Protein AF-A0A536M0P0-F1 (afdb_monomer_lite)

Radius of gyration: 16.6 Å; chains: 1; bounding box: 33×26×46 Å

Secondary structure (DSSP, 8-state):
-------HHHHHHHHHHHHHHHHHHHHHTTT-GGGG-EEEETTTEEEEHHHHHHHHHHHHHHHHHHHHHHHTSTTSPP-

Foldseek 3Di:
DPPPDDDPVVVVVVVVVVLVVLVVVCVVCVPPPQQQDWDQDPPPGTDGSVRVNVVVVVVVVVVVVVVVVLCPDPPNDDD

pLDDT: mean 87.27, std 9.33, range [44.47, 96.56]

Sequence (79 aa):
GDEESLPISELRERIVGTFAENRKLAASLEQSDKLETSFPHPIFGPLNLKEWLAFHRIHSMDHIQQIDKIKADTNYPSA

Structure (mmCIF, N/CA/C/O backbone):
data_AF-A0A536M0P0-F1
#
_entry.id   AF-A0A536M0P0-F1
#
loop_
_atom_site.group_PDB
_atom_site.id
_atom_site.type_symbol
_atom_site.label_atom_id
_atom_site.label_alt_id
_atom_site.label_comp_id
_atom_site.label_asym_id
_atom_site.label_entity_id
_atom_site.label_seq_id
_atom_site.pdbx_PDB_ins_code
_atom_site.Cartn_x
_atom_site.Cartn_y
_atom_site.Cartn_z
_atom_site.occupancy
_atom_site.B_iso_or_equiv
_atom_site.auth_seq_id
_atom_site.auth_comp_id
_atom_site.auth_asym_id
_atom_site.auth_atom_id
_atom_site.pdbx_PDB_model_num
ATOM 1 N N . GLY A 1 1 ? -14.358 6.562 -14.208 1.00 44.47 1 GLY A N 1
ATOM 2 C CA . GLY A 1 1 ? -14.301 7.946 -13.721 1.00 44.47 1 GLY A CA 1
ATOM 3 C C . GLY A 1 1 ? -12.894 8.379 -13.974 1.00 44.47 1 GLY A C 1
ATOM 4 O O . GLY A 1 1 ? -12.009 7.661 -13.534 1.00 44.47 1 GLY A O 1
ATOM 5 N N . ASP A 1 2 ? -12.716 9.406 -14.791 1.00 52.16 2 ASP A N 1
ATOM 6 C CA . ASP A 1 2 ? -11.410 9.833 -15.280 1.00 52.16 2 ASP A CA 1
ATOM 7 C C . ASP A 1 2 ? -10.565 10.314 -14.099 1.00 52.16 2 ASP A C 1
ATOM 9 O O . ASP A 1 2 ? -10.692 11.447 -13.640 1.00 52.16 2 ASP A O 1
ATOM 13 N N . GLU A 1 3 ? -9.768 9.407 -13.540 1.00 64.44 3 GLU A N 1
ATOM 14 C CA . GLU A 1 3 ? -8.752 9.761 -12.563 1.00 64.44 3 GLU A CA 1
ATOM 15 C C . GLU A 1 3 ? -7.668 10.506 -13.341 1.00 64.44 3 GLU A C 1
ATOM 17 O O . GLU A 1 3 ? -6.949 9.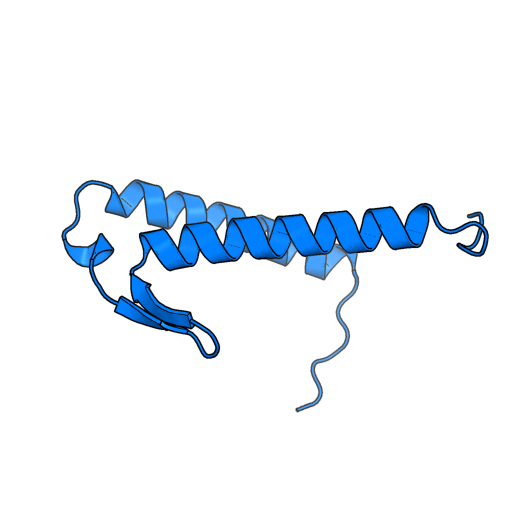933 -14.162 1.00 64.44 3 GLU A O 1
ATOM 22 N N . GLU A 1 4 ? -7.638 11.824 -13.165 1.00 67.94 4 GLU A N 1
ATOM 23 C CA . GLU A 1 4 ? -6.649 12.702 -13.771 1.00 67.94 4 GLU A CA 1
ATOM 24 C C . GLU A 1 4 ? -5.243 12.185 -13.428 1.00 67.94 4 GLU A C 1
ATOM 26 O O . GLU A 1 4 ? -4.908 11.978 -12.259 1.00 67.94 4 GLU A O 1
ATOM 31 N N . SER A 1 5 ? -4.430 11.910 -14.454 1.00 80.19 5 SER A N 1
ATOM 32 C CA . SER A 1 5 ? -3.089 11.351 -14.274 1.00 80.19 5 SER A CA 1
ATOM 33 C C . SER A 1 5 ? -2.196 12.364 -13.561 1.00 80.19 5 SER A C 1
ATOM 35 O O . SER A 1 5 ? -1.655 13.276 -14.186 1.00 80.19 5 SER A O 1
ATOM 37 N N . LEU A 1 6 ? -2.005 12.180 -12.258 1.00 86.12 6 LEU A N 1
ATOM 38 C CA . LEU A 1 6 ? -1.102 13.005 -11.465 1.00 86.12 6 LEU A CA 1
ATOM 39 C C . LEU A 1 6 ? 0.369 12.734 -11.826 1.00 86.12 6 LEU A C 1
ATOM 41 O O . LEU A 1 6 ? 0.725 11.608 -12.198 1.00 86.12 6 LEU A O 1
ATOM 45 N N . PRO A 1 7 ? 1.263 13.728 -11.671 1.00 93.06 7 PRO A N 1
ATOM 46 C CA . PRO A 1 7 ? 2.696 13.507 -11.793 1.00 93.06 7 PRO A CA 1
ATOM 47 C C . PRO A 1 7 ? 3.183 12.430 -10.816 1.00 93.06 7 PRO A C 1
ATOM 49 O O . PRO A 1 7 ? 2.774 12.392 -9.654 1.00 93.06 7 PRO A O 1
ATOM 52 N N . ILE A 1 8 ? 4.139 11.599 -11.245 1.00 89.00 8 ILE A N 1
ATOM 53 C CA . ILE A 1 8 ? 4.737 10.560 -10.384 1.00 89.00 8 ILE A CA 1
ATOM 54 C C . ILE A 1 8 ? 5.306 11.159 -9.087 1.00 89.00 8 ILE A C 1
ATOM 56 O O . ILE A 1 8 ? 5.245 10.517 -8.041 1.00 89.00 8 ILE A O 1
ATOM 60 N N . SER A 1 9 ? 5.852 12.377 -9.128 1.00 91.31 9 SER A N 1
ATOM 61 C CA . SER A 1 9 ? 6.332 13.079 -7.931 1.00 91.31 9 SER A CA 1
ATOM 62 C C . SER A 1 9 ? 5.219 13.302 -6.907 1.00 91.31 9 SER A C 1
ATOM 64 O O . SER A 1 9 ? 5.411 13.006 -5.732 1.00 91.31 9 SER A O 1
ATOM 66 N N . GLU A 1 10 ? 4.040 13.729 -7.355 1.00 92.75 10 GLU A N 1
ATOM 67 C CA . GLU A 1 10 ? 2.892 13.968 -6.483 1.00 92.75 10 GLU A CA 1
ATOM 68 C C . GLU A 1 10 ? 2.328 12.655 -5.929 1.00 92.75 10 GLU A C 1
ATOM 70 O O . GLU A 1 10 ? 2.045 12.545 -4.737 1.00 92.75 10 GLU A O 1
ATOM 75 N N . LEU A 1 11 ? 2.240 11.616 -6.764 1.00 90.69 11 LEU A N 1
ATOM 76 C CA . LEU A 1 11 ? 1.828 10.286 -6.311 1.00 90.69 11 LEU A CA 1
ATOM 77 C C . LEU A 1 11 ? 2.775 9.742 -5.232 1.00 90.69 11 LEU A C 1
ATOM 79 O O . LEU A 1 11 ? 2.320 9.177 -4.238 1.00 90.69 11 LEU A O 1
ATOM 83 N N . ARG A 1 12 ? 4.089 9.954 -5.378 1.00 89.44 12 ARG A N 1
ATOM 84 C CA . ARG A 1 12 ? 5.083 9.552 -4.369 1.00 89.44 12 ARG A CA 1
ATOM 85 C C . ARG A 1 12 ? 4.886 10.295 -3.055 1.00 89.44 12 ARG A C 1
ATOM 87 O O . ARG A 1 12 ? 4.924 9.659 -2.004 1.00 89.44 12 ARG A O 1
ATOM 94 N N . GLU A 1 13 ? 4.663 11.604 -3.104 1.00 92.75 13 GLU A N 1
ATOM 95 C CA . GLU A 1 13 ? 4.396 12.406 -1.906 1.00 92.75 13 GLU A CA 1
ATOM 96 C C . GLU A 1 13 ? 3.124 11.948 -1.19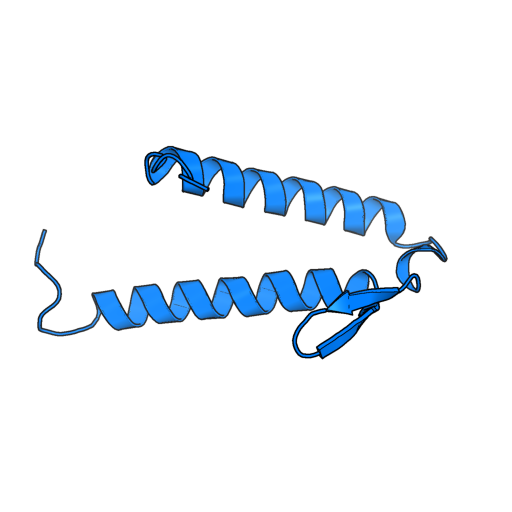0 1.00 92.75 13 GLU A C 1
ATOM 98 O O . GLU A 1 13 ? 3.155 11.728 0.022 1.00 92.75 13 GLU A O 1
ATOM 103 N N . ARG A 1 14 ? 2.037 11.707 -1.934 1.00 91.88 14 ARG A N 1
ATOM 104 C CA . ARG A 1 14 ? 0.781 11.190 -1.373 1.00 91.88 14 ARG A CA 1
ATOM 105 C C . ARG A 1 14 ? 0.974 9.835 -0.702 1.00 91.88 14 ARG A C 1
ATOM 107 O O . ARG A 1 14 ? 0.573 9.674 0.445 1.00 91.88 14 ARG A O 1
ATOM 114 N N . ILE A 1 15 ? 1.649 8.894 -1.366 1.00 89.44 15 ILE A N 1
ATOM 115 C CA . ILE A 1 15 ? 1.941 7.569 -0.800 1.00 89.44 15 ILE A CA 1
ATOM 116 C C . ILE A 1 15 ? 2.726 7.704 0.513 1.00 89.44 15 ILE A C 1
ATOM 118 O O . ILE A 1 15 ? 2.350 7.111 1.526 1.00 89.44 15 ILE A O 1
ATOM 122 N N . VAL A 1 16 ? 3.793 8.511 0.527 1.00 88.94 16 VAL A N 1
ATOM 123 C CA . VAL A 1 16 ? 4.604 8.747 1.735 1.00 88.94 16 VAL A CA 1
ATOM 124 C C . VAL A 1 16 ? 3.765 9.360 2.859 1.00 88.94 16 VAL A C 1
ATOM 126 O O . VAL A 1 16 ? 3.852 8.900 4.002 1.00 88.94 16 VAL A O 1
ATOM 129 N N . GLY A 1 17 ? 2.929 10.351 2.538 1.00 91.94 17 GLY A N 1
ATOM 130 C CA . GLY A 1 17 ? 2.002 10.982 3.477 1.00 91.94 17 GLY A CA 1
ATOM 131 C C . GLY A 1 17 ? 1.040 9.971 4.100 1.00 91.94 17 GLY A C 1
ATOM 132 O O . GLY A 1 17 ? 0.995 9.839 5.324 1.00 91.94 17 GLY A O 1
ATOM 133 N N . THR A 1 18 ? 0.369 9.169 3.272 1.00 89.69 18 THR A N 1
ATOM 134 C CA . THR A 1 18 ? -0.557 8.122 3.722 1.00 89.69 18 THR A CA 1
ATOM 135 C C . THR A 1 18 ? 0.127 7.103 4.637 1.00 89.69 18 THR A C 1
ATOM 137 O O . THR A 1 18 ? -0.424 6.723 5.671 1.00 89.69 18 THR A O 1
ATOM 140 N N . PHE A 1 19 ? 1.358 6.680 4.332 1.00 86.56 19 PHE A N 1
ATOM 141 C CA . PHE A 1 19 ? 2.108 5.783 5.219 1.00 86.56 19 PHE A CA 1
ATOM 142 C C . PHE A 1 19 ? 2.437 6.409 6.574 1.00 86.56 19 PHE A C 1
ATOM 144 O O . PHE A 1 19 ? 2.385 5.722 7.600 1.00 86.56 19 PHE A O 1
ATOM 151 N N . ALA A 1 20 ? 2.792 7.693 6.591 1.00 89.62 20 ALA A N 1
ATOM 152 C CA . ALA A 1 20 ? 3.078 8.410 7.825 1.00 89.62 20 ALA A CA 1
ATOM 153 C C . ALA A 1 20 ? 1.818 8.552 8.695 1.00 89.62 20 ALA A C 1
ATOM 155 O O . ALA A 1 20 ? 1.880 8.322 9.904 1.00 89.62 20 ALA A O 1
ATOM 156 N N . GLU A 1 21 ? 0.676 8.877 8.091 1.00 90.81 21 GLU A N 1
ATOM 157 C CA . GLU A 1 21 ? -0.616 8.983 8.776 1.00 90.81 21 GLU A CA 1
ATOM 158 C C . GLU A 1 21 ? -1.089 7.635 9.321 1.00 90.81 21 GLU A C 1
ATOM 160 O O . GLU A 1 21 ? -1.419 7.538 10.503 1.00 90.81 21 GLU A O 1
ATOM 165 N N . ASN A 1 22 ? -1.007 6.570 8.521 1.00 86.12 22 ASN A N 1
ATOM 166 C CA . ASN A 1 22 ? -1.383 5.224 8.954 1.00 86.12 22 ASN A CA 1
ATOM 167 C C . ASN A 1 22 ? -0.523 4.734 10.123 1.00 86.12 22 ASN A C 1
ATOM 169 O O . ASN A 1 22 ? -1.035 4.112 11.052 1.00 86.12 22 ASN A O 1
ATOM 173 N N . ARG A 1 23 ? 0.779 5.053 10.130 1.00 84.06 23 ARG A N 1
ATOM 174 C CA . ARG A 1 23 ? 1.659 4.740 11.264 1.00 84.06 23 ARG A CA 1
ATOM 175 C C . ARG A 1 23 ? 1.254 5.500 12.527 1.00 84.06 23 ARG A C 1
ATOM 177 O O . ARG A 1 23 ? 1.242 4.906 13.602 1.00 84.06 23 ARG A O 1
ATOM 184 N N . LYS A 1 24 ? 0.928 6.793 12.413 1.00 89.06 24 LYS A N 1
ATOM 185 C CA . LYS A 1 24 ? 0.453 7.600 13.551 1.00 89.06 24 LYS A CA 1
ATOM 186 C C . LYS A 1 24 ? -0.862 7.053 14.101 1.00 89.06 24 LYS A C 1
ATOM 188 O O . LYS A 1 24 ? -1.001 6.920 15.313 1.00 89.06 24 LYS A O 1
ATOM 193 N N . LEU A 1 25 ? -1.789 6.695 13.214 1.00 84.69 25 LEU A N 1
ATOM 194 C CA . LEU A 1 25 ? -3.059 6.083 13.584 1.00 84.69 25 LEU A CA 1
ATOM 195 C C . LEU A 1 25 ? -2.835 4.761 14.325 1.00 84.69 25 LEU A C 1
ATOM 197 O O . LEU A 1 25 ? -3.363 4.591 15.420 1.00 84.69 25 LEU A O 1
ATOM 201 N N . ALA A 1 26 ? -2.003 3.871 13.779 1.00 80.75 26 ALA A N 1
ATOM 202 C CA . ALA A 1 26 ? -1.662 2.597 14.406 1.00 80.75 26 ALA A CA 1
ATOM 203 C C . ALA A 1 26 ? -1.113 2.785 15.829 1.00 80.75 26 ALA A C 1
ATOM 205 O O . ALA A 1 26 ? -1.633 2.185 16.765 1.00 80.75 26 ALA A O 1
ATOM 206 N N . ALA A 1 27 ? -0.132 3.680 15.994 1.00 84.88 27 ALA A N 1
ATOM 207 C CA . ALA A 1 27 ? 0.467 3.988 17.291 1.00 84.88 27 ALA A CA 1
ATOM 208 C C . ALA A 1 27 ? -0.561 4.550 18.289 1.00 84.88 27 ALA A C 1
ATOM 210 O O . ALA A 1 27 ? -0.566 4.179 19.458 1.00 84.88 27 ALA A O 1
ATOM 211 N N . SER A 1 28 ? -1.480 5.408 17.828 1.00 86.69 28 SER A N 1
ATOM 212 C CA . SER A 1 28 ? -2.533 5.977 18.685 1.00 86.69 28 SER A CA 1
ATOM 213 C C . SER A 1 28 ? -3.558 4.947 19.174 1.00 86.69 28 SER A C 1
ATOM 215 O O . SER A 1 28 ? -4.294 5.213 20.123 1.00 86.69 28 SER A O 1
ATOM 217 N N . LEU A 1 29 ? -3.618 3.780 18.527 1.00 82.06 29 LEU A N 1
ATOM 218 C CA . LEU A 1 29 ? -4.598 2.736 18.799 1.00 82.06 29 LEU A CA 1
ATOM 219 C C . LEU A 1 29 ? -4.009 1.525 19.525 1.00 82.06 29 LEU A C 1
ATOM 221 O O . LEU A 1 29 ? -4.785 0.636 19.850 1.00 82.06 29 LEU A O 1
ATOM 225 N N . GLU A 1 30 ? -2.703 1.487 19.829 1.00 76.38 30 GLU A N 1
ATOM 226 C CA . GLU A 1 30 ? -1.994 0.320 20.402 1.00 76.38 30 GLU A CA 1
ATOM 227 C C . GLU A 1 30 ? -2.642 -0.292 21.658 1.00 76.38 30 GLU A C 1
ATOM 229 O O . GLU A 1 3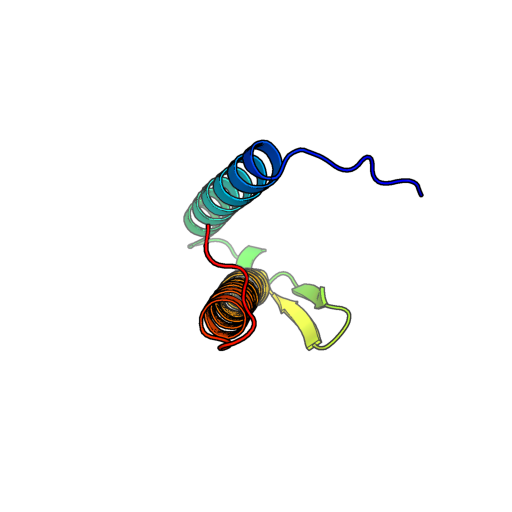0 ? -2.451 -1.476 21.925 1.00 76.38 30 GLU A O 1
ATOM 234 N N . GLN A 1 31 ? -3.444 0.475 22.402 1.00 74.69 31 GLN A N 1
ATOM 235 C CA . GLN A 1 31 ? -4.154 0.025 23.608 1.00 74.69 31 GLN A CA 1
ATOM 236 C C . GLN A 1 31 ? -5.686 0.098 23.479 1.00 74.69 31 GLN A C 1
ATOM 238 O O . GLN A 1 31 ? -6.397 0.124 24.479 1.00 74.69 31 GLN A O 1
ATOM 243 N N . SER A 1 32 ? -6.211 0.182 22.255 1.00 77.69 32 SER A N 1
ATOM 244 C CA . SER A 1 32 ? -7.641 0.332 21.993 1.00 77.69 32 SER A CA 1
ATOM 245 C C . SER A 1 32 ? -8.273 -0.963 21.491 1.00 77.69 32 SER A C 1
ATOM 247 O O . SER A 1 32 ? -7.787 -1.565 20.534 1.00 77.69 32 SER A O 1
ATOM 249 N N . ASP A 1 33 ? -9.453 -1.293 22.022 1.00 76.69 33 ASP A N 1
ATOM 250 C CA . ASP A 1 33 ? -10.328 -2.362 21.505 1.00 76.69 33 ASP A CA 1
ATOM 251 C C . ASP A 1 33 ? -10.716 -2.155 20.027 1.00 76.69 33 ASP A C 1
ATOM 253 O O . ASP A 1 33 ? -11.126 -3.083 19.331 1.00 76.69 33 ASP A O 1
ATOM 257 N N . LYS A 1 34 ? -10.533 -0.933 19.503 1.00 76.81 34 LYS A N 1
ATOM 258 C CA . LYS A 1 34 ? -10.730 -0.598 18.086 1.00 76.81 34 LYS A CA 1
ATOM 259 C C . LYS A 1 34 ? -9.808 -1.379 17.151 1.00 76.81 34 LYS A C 1
ATOM 261 O O . LYS A 1 34 ? -10.145 -1.521 15.979 1.00 76.81 34 LYS A O 1
ATOM 266 N N . LEU A 1 35 ? -8.676 -1.896 17.637 1.00 75.94 35 LEU A N 1
ATOM 267 C CA . LEU A 1 35 ? -7.771 -2.711 16.822 1.00 75.94 35 LEU A CA 1
ATOM 268 C C . LEU A 1 35 ? -8.413 -4.012 16.334 1.00 75.94 35 LEU A C 1
ATOM 270 O O . LEU A 1 35 ? -8.036 -4.497 15.272 1.00 75.94 35 LEU A O 1
ATOM 274 N N . GLU A 1 36 ? -9.399 -4.528 17.068 1.00 81.69 36 GLU A N 1
ATOM 275 C CA . GLU A 1 36 ? -10.126 -5.754 16.729 1.00 81.69 36 GLU A CA 1
ATOM 276 C C . GLU A 1 36 ? -11.346 -5.478 15.823 1.00 81.69 36 GLU A C 1
ATOM 278 O O . GLU A 1 36 ? -12.007 -6.399 15.343 1.00 81.69 36 GLU A O 1
ATOM 283 N N . THR A 1 37 ? -11.646 -4.201 15.537 1.00 86.69 37 THR A N 1
ATOM 284 C CA . THR A 1 37 ? -12.723 -3.832 14.607 1.00 86.69 37 THR A CA 1
ATOM 285 C C . THR A 1 37 ? -12.353 -4.258 13.193 1.00 86.69 37 THR A C 1
ATOM 287 O O . THR A 1 37 ? -11.300 -3.880 12.678 1.00 86.69 37 THR A O 1
ATOM 290 N N . SER A 1 38 ? -13.241 -5.033 12.569 1.00 92.50 38 SER A N 1
ATOM 291 C CA . SER A 1 38 ? -13.016 -5.631 11.255 1.00 92.50 38 SER A CA 1
ATOM 292 C C . SER A 1 38 ? -13.753 -4.898 10.139 1.00 92.50 38 SER A C 1
ATOM 294 O O . SER A 1 38 ? -14.912 -4.514 10.289 1.00 92.50 38 SER A O 1
ATOM 296 N N . PHE A 1 39 ? -13.085 -4.759 8.996 1.00 90.75 39 PHE A N 1
ATOM 297 C CA . PHE A 1 39 ? -13.612 -4.160 7.771 1.00 90.75 39 PHE A CA 1
ATOM 298 C C . PHE A 1 39 ? -13.403 -5.120 6.588 1.00 90.75 39 PHE A C 1
ATOM 300 O O . PHE A 1 39 ? -12.395 -5.830 6.558 1.00 90.75 39 PHE A O 1
ATOM 307 N N . PRO A 1 40 ? -14.325 -5.171 5.611 1.00 95.56 40 PRO A N 1
ATOM 308 C CA . PRO A 1 40 ? -14.259 -6.141 4.519 1.00 95.56 40 PRO A CA 1
ATOM 309 C C . PRO A 1 40 ? -13.120 -5.836 3.534 1.00 95.56 40 PRO A C 1
ATOM 311 O O . PRO A 1 40 ? -13.087 -4.761 2.939 1.00 95.56 40 PRO A O 1
ATOM 314 N N . HIS A 1 41 ? -12.226 -6.803 3.308 1.00 92.69 41 HIS A N 1
ATOM 315 C CA . HIS A 1 41 ? -11.264 -6.806 2.206 1.00 92.69 41 HIS A CA 1
ATOM 316 C C . HIS A 1 41 ? -11.827 -7.599 1.012 1.00 92.69 41 HIS A C 1
ATOM 318 O O . HIS A 1 41 ? -12.301 -8.723 1.205 1.00 92.69 41 HIS A O 1
ATOM 324 N N . PRO A 1 42 ? -11.724 -7.093 -0.232 1.00 90.25 42 PRO A N 1
ATOM 325 C CA . PRO A 1 42 ? -12.323 -7.733 -1.409 1.00 90.25 42 PRO A CA 1
ATOM 326 C C . PRO A 1 42 ? -11.802 -9.150 -1.702 1.00 90.25 42 PRO A C 1
ATOM 328 O O . PRO A 1 42 ? -12.513 -9.943 -2.308 1.00 90.25 42 PRO A O 1
ATOM 331 N N . ILE A 1 43 ? -10.574 -9.471 -1.280 1.00 92.19 43 ILE A N 1
ATOM 332 C CA . ILE A 1 43 ? -9.925 -10.774 -1.536 1.00 92.19 43 ILE A CA 1
ATOM 333 C C . ILE A 1 43 ? -9.832 -11.649 -0.276 1.00 92.19 43 ILE A C 1
ATOM 335 O O . ILE A 1 43 ? -9.937 -12.866 -0.367 1.00 92.19 43 ILE A O 1
ATOM 339 N N . PHE A 1 44 ? -9.634 -11.050 0.902 1.00 92.00 44 PHE A N 1
ATOM 340 C CA . PHE A 1 44 ? -9.258 -11.781 2.122 1.00 92.00 44 PHE A CA 1
ATOM 341 C C . PHE A 1 44 ? -10.410 -11.888 3.127 1.00 92.00 44 PHE A C 1
ATOM 343 O O . PHE A 1 44 ? -10.261 -12.526 4.162 1.00 92.00 44 PHE A O 1
ATOM 350 N N . GLY A 1 45 ? -11.568 -11.294 2.817 1.00 93.62 45 GLY A N 1
ATOM 351 C CA . GLY A 1 45 ? -12.684 -11.217 3.749 1.00 93.62 45 GLY A CA 1
ATOM 352 C C . GLY A 1 45 ? -12.446 -10.169 4.841 1.00 93.62 45 GLY A C 1
ATOM 353 O O . GLY A 1 45 ? -11.694 -9.219 4.627 1.00 93.62 45 GLY A O 1
ATOM 354 N N . PRO A 1 46 ? -13.132 -10.268 5.988 1.00 96.56 46 PRO A N 1
ATOM 355 C CA . PRO A 1 46 ? -12.976 -9.313 7.079 1.00 96.56 46 PRO A CA 1
ATOM 356 C C . PRO A 1 46 ? -11.543 -9.314 7.611 1.00 96.56 46 PRO A C 1
ATOM 358 O O . PRO A 1 46 ? -11.040 -10.359 8.008 1.00 96.56 46 PRO A O 1
ATOM 361 N N . LEU A 1 47 ? -10.922 -8.137 7.637 1.00 94.56 47 LEU A N 1
ATOM 362 C CA . LEU A 1 47 ? -9.631 -7.913 8.277 1.00 94.56 47 LEU A CA 1
ATOM 363 C C . LEU A 1 47 ? -9.805 -6.886 9.391 1.00 94.56 47 LEU A C 1
ATOM 365 O O . LEU A 1 47 ? -10.462 -5.857 9.192 1.00 94.56 47 LEU A O 1
ATOM 369 N N . ASN A 1 48 ? -9.203 -7.140 10.546 1.00 90.88 48 ASN A N 1
ATOM 370 C CA . ASN A 1 48 ? -9.087 -6.150 11.608 1.00 90.88 48 ASN A CA 1
ATOM 371 C C . ASN A 1 48 ? -8.065 -5.059 11.241 1.00 90.88 48 ASN A C 1
ATOM 373 O O . ASN A 1 48 ? -7.357 -5.142 10.233 1.00 90.88 48 ASN A O 1
ATOM 377 N N . LEU A 1 49 ? -7.974 -3.998 12.045 1.00 86.75 49 LEU A N 1
ATOM 378 C CA . LEU A 1 49 ? -7.120 -2.860 11.701 1.00 86.75 49 LEU A CA 1
ATOM 379 C C . LEU A 1 49 ? -5.626 -3.231 11.639 1.00 86.75 49 LEU A C 1
ATOM 381 O O . LEU A 1 49 ? -4.901 -2.707 10.790 1.00 86.75 49 LEU A O 1
ATOM 385 N N . LYS A 1 50 ? -5.156 -4.151 12.495 1.00 85.00 50 LYS A N 1
ATOM 386 C CA . LYS A 1 50 ? -3.763 -4.640 12.458 1.00 85.00 50 LYS A CA 1
ATOM 387 C C . LYS A 1 50 ? -3.487 -5.391 11.159 1.00 85.00 50 LYS A C 1
ATOM 389 O O . LYS A 1 50 ? -2.448 -5.183 10.536 1.00 85.00 50 LYS A O 1
ATOM 394 N N . GLU A 1 51 ? -4.423 -6.236 10.745 1.00 90.56 51 GLU A N 1
ATOM 395 C CA . GLU A 1 51 ? -4.337 -7.023 9.517 1.00 90.56 51 GLU A CA 1
ATOM 396 C C . GLU A 1 51 ? -4.365 -6.127 8.276 1.00 90.56 51 GLU A C 1
ATOM 398 O O . GLU A 1 51 ? -3.558 -6.325 7.372 1.00 90.56 51 GLU A O 1
ATOM 403 N N . TRP A 1 52 ? -5.192 -5.077 8.261 1.00 90.62 52 TRP A N 1
ATOM 404 C CA . TRP A 1 52 ? -5.177 -4.060 7.203 1.00 90.62 52 TRP A CA 1
ATOM 405 C C . TRP A 1 52 ? -3.833 -3.335 7.093 1.00 90.62 52 TRP A C 1
ATOM 407 O O . TRP A 1 52 ? -3.308 -3.160 5.991 1.00 90.62 52 TRP A O 1
ATOM 417 N N . LEU A 1 53 ? -3.245 -2.933 8.224 1.00 85.94 53 LEU A N 1
ATOM 418 C CA . LEU A 1 53 ? -1.934 -2.277 8.248 1.00 85.94 53 LEU A CA 1
ATOM 419 C C . LEU A 1 53 ? -0.819 -3.213 7.761 1.00 85.94 53 LEU A C 1
ATOM 421 O O . LEU A 1 53 ? 0.057 -2.790 7.001 1.00 85.94 53 LEU A O 1
ATOM 425 N N . ALA A 1 54 ? -0.860 -4.483 8.174 1.00 87.69 54 ALA A N 1
ATOM 426 C CA . ALA A 1 54 ? 0.075 -5.505 7.718 1.00 87.69 54 ALA A CA 1
ATOM 427 C C . ALA A 1 54 ? -0.071 -5.764 6.212 1.00 87.69 54 ALA A C 1
ATOM 429 O O . ALA A 1 54 ? 0.926 -5.738 5.487 1.00 87.69 54 ALA A O 1
ATOM 430 N N . PHE A 1 55 ? -1.306 -5.930 5.732 1.00 91.38 55 PHE A N 1
ATOM 431 C CA . PHE A 1 55 ? -1.619 -6.112 4.319 1.00 91.38 55 PHE A CA 1
ATOM 432 C C . PHE A 1 55 ? -1.088 -4.952 3.475 1.00 91.38 55 PHE A C 1
ATOM 434 O O . PHE A 1 55 ? -0.333 -5.181 2.533 1.00 91.38 55 PHE A O 1
ATOM 441 N N . HIS A 1 56 ? -1.404 -3.708 3.846 1.00 87.94 56 HIS A N 1
ATOM 442 C CA . HIS A 1 56 ? -0.970 -2.532 3.093 1.00 87.94 56 HIS A CA 1
ATOM 443 C C . HIS A 1 56 ? 0.561 -2.459 2.975 1.00 87.94 56 HIS A C 1
ATOM 445 O O . HIS A 1 56 ? 1.094 -2.144 1.907 1.00 87.94 56 HIS A O 1
ATOM 451 N N . ARG A 1 57 ? 1.288 -2.815 4.046 1.00 86.50 57 ARG A N 1
ATOM 452 C CA . ARG A 1 57 ? 2.754 -2.887 4.027 1.00 86.50 57 ARG A CA 1
ATOM 453 C C . ARG A 1 57 ? 3.263 -3.956 3.058 1.00 86.50 57 ARG A C 1
ATOM 455 O O . ARG A 1 57 ? 4.123 -3.641 2.240 1.00 86.50 57 ARG A O 1
ATOM 462 N N . ILE A 1 58 ? 2.768 -5.189 3.168 1.00 91.06 58 ILE A N 1
ATOM 463 C CA . ILE A 1 58 ? 3.210 -6.317 2.329 1.00 91.06 58 ILE A CA 1
ATOM 464 C C . ILE A 1 58 ? 2.918 -6.020 0.857 1.00 91.06 58 ILE A C 1
ATOM 466 O O . ILE A 1 58 ? 3.823 -6.065 0.031 1.00 91.06 58 ILE A O 1
ATOM 470 N N . HIS A 1 59 ? 1.692 -5.601 0.552 1.00 91.75 59 HIS A N 1
ATOM 471 C CA . HIS A 1 59 ? 1.259 -5.257 -0.799 1.00 91.75 59 HIS A CA 1
ATOM 472 C C . HIS A 1 59 ? 2.149 -4.188 -1.450 1.00 91.75 59 HIS A C 1
ATOM 474 O O . HIS A 1 59 ? 2.538 -4.290 -2.613 1.00 91.75 59 HIS A O 1
ATOM 480 N N . SER A 1 60 ? 2.546 -3.181 -0.675 1.00 89.62 60 SER A N 1
ATOM 481 C CA . SER A 1 60 ? 3.421 -2.120 -1.175 1.00 89.62 60 SER A CA 1
ATOM 482 C C . SER A 1 60 ? 4.855 -2.597 -1.396 1.00 89.62 60 SER A C 1
ATOM 484 O O . SER A 1 60 ? 5.506 -2.167 -2.347 1.00 89.62 60 SER A O 1
ATOM 486 N N . MET A 1 61 ? 5.349 -3.512 -0.557 1.00 91.06 61 MET A N 1
ATOM 487 C CA . MET A 1 61 ? 6.646 -4.161 -0.770 1.00 91.06 61 MET A CA 1
ATOM 488 C C . MET A 1 61 ? 6.649 -5.029 -2.032 1.00 91.06 61 MET A C 1
ATOM 490 O O . MET A 1 61 ? 7.659 -5.059 -2.736 1.00 91.06 61 MET A O 1
ATOM 494 N N . ASP A 1 62 ? 5.542 -5.701 -2.346 1.00 95.00 62 ASP A N 1
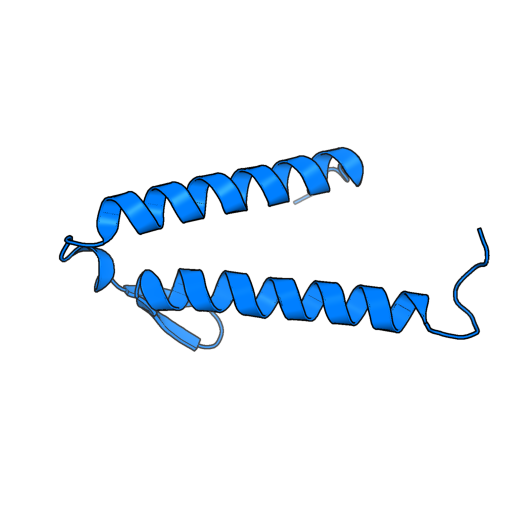ATOM 495 C CA . ASP A 1 62 ? 5.411 -6.484 -3.578 1.00 95.00 62 ASP A CA 1
ATOM 496 C C . ASP A 1 62 ? 5.455 -5.585 -4.818 1.00 95.00 62 ASP A C 1
ATOM 498 O O . ASP A 1 62 ? 6.146 -5.899 -5.786 1.00 95.00 62 ASP A O 1
ATOM 502 N N . HIS A 1 63 ? 4.801 -4.421 -4.783 1.00 94.00 63 HIS A N 1
ATOM 503 C CA . HIS A 1 63 ? 4.890 -3.453 -5.877 1.00 94.00 63 HIS A CA 1
ATOM 504 C C . HIS A 1 63 ? 6.298 -2.882 -6.071 1.00 94.00 63 HIS A C 1
ATOM 506 O O . HIS A 1 63 ? 6.732 -2.714 -7.211 1.00 94.00 63 HIS A O 1
ATOM 512 N N . ILE A 1 64 ? 7.049 -2.637 -4.993 1.00 92.44 64 ILE A N 1
ATOM 513 C CA . ILE A 1 64 ? 8.462 -2.235 -5.0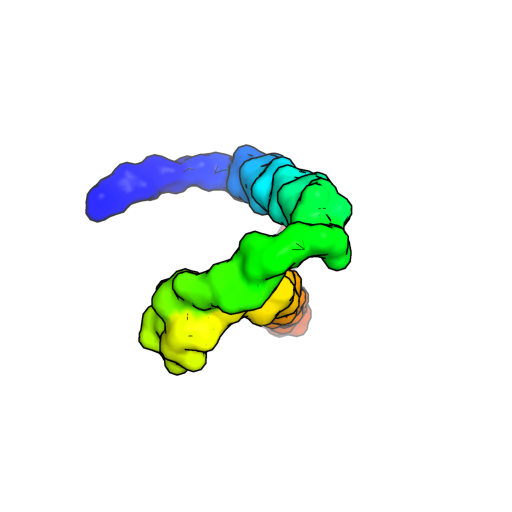99 1.00 92.44 64 ILE A CA 1
ATOM 514 C C . ILE A 1 64 ? 9.271 -3.330 -5.804 1.00 92.44 64 ILE A C 1
ATOM 516 O O . ILE A 1 64 ? 9.980 -3.042 -6.765 1.00 92.44 64 ILE A O 1
ATOM 520 N N . GLN A 1 65 ? 9.097 -4.591 -5.404 1.00 96.31 65 GLN A N 1
ATOM 521 C CA . GLN A 1 65 ? 9.784 -5.721 -6.038 1.00 96.31 65 GLN A CA 1
ATOM 522 C C . GLN A 1 65 ? 9.414 -5.877 -7.519 1.00 96.31 65 GLN A C 1
ATOM 524 O O . GLN A 1 65 ? 10.270 -6.205 -8.339 1.00 96.31 65 GLN A O 1
ATOM 529 N N . GLN A 1 66 ? 8.155 -5.626 -7.888 1.00 96.00 66 GLN A N 1
ATOM 530 C CA . GLN A 1 66 ? 7.728 -5.618 -9.289 1.00 96.00 66 GLN A CA 1
ATOM 531 C C . GLN A 1 66 ? 8.442 -4.521 -10.088 1.00 96.00 66 GLN A C 1
ATOM 533 O O . GLN A 1 66 ? 8.934 -4.795 -11.182 1.00 96.00 66 GLN A O 1
ATOM 538 N N . ILE A 1 67 ? 8.543 -3.305 -9.540 1.00 94.00 67 ILE A N 1
ATOM 539 C CA . ILE A 1 67 ? 9.276 -2.193 -10.166 1.00 94.00 67 ILE A CA 1
ATOM 540 C C . ILE A 1 67 ? 10.750 -2.559 -10.346 1.00 94.00 67 ILE A C 1
ATOM 542 O O . ILE A 1 67 ? 11.302 -2.352 -11.426 1.00 94.00 67 ILE A O 1
ATOM 546 N N . ASP A 1 68 ? 11.382 -3.115 -9.315 1.00 95.50 68 ASP A N 1
ATOM 547 C CA . ASP A 1 68 ? 12.790 -3.507 -9.367 1.00 95.50 68 ASP A CA 1
ATOM 548 C C . ASP A 1 68 ? 13.023 -4.609 -10.405 1.00 95.50 68 ASP A C 1
ATOM 550 O O . ASP A 1 68 ? 13.970 -4.533 -11.187 1.00 95.50 68 ASP A O 1
ATOM 554 N N . LYS A 1 69 ? 12.114 -5.588 -10.491 1.00 96.31 69 LYS A N 1
ATOM 555 C CA . LYS A 1 69 ? 12.157 -6.638 -11.513 1.00 96.31 69 LYS A CA 1
ATOM 556 C C . LYS A 1 69 ? 12.035 -6.070 -12.927 1.00 96.31 69 LYS A C 1
ATOM 558 O O . LYS A 1 69 ? 12.772 -6.501 -13.805 1.00 96.31 69 LYS A O 1
ATOM 563 N N . ILE A 1 70 ? 11.134 -5.109 -13.145 1.00 95.62 70 ILE A N 1
ATOM 564 C CA . ILE A 1 70 ? 10.976 -4.436 -14.443 1.00 95.62 70 ILE A CA 1
ATOM 565 C C . ILE A 1 70 ? 12.254 -3.676 -14.810 1.00 95.62 70 ILE A C 1
ATOM 567 O O . ILE A 1 70 ? 12.715 -3.772 -15.940 1.00 95.62 70 ILE A O 1
ATOM 571 N N . LYS A 1 71 ? 12.855 -2.957 -13.856 1.00 93.81 71 LYS A N 1
ATOM 572 C CA . LYS A 1 71 ? 14.101 -2.202 -14.069 1.00 93.81 71 LYS A CA 1
ATOM 573 C C . LYS A 1 71 ? 15.322 -3.082 -14.322 1.00 93.81 71 LYS A C 1
ATOM 575 O O . LYS A 1 71 ? 16.276 -2.623 -14.939 1.00 93.81 71 LYS A O 1
ATOM 580 N N . ALA A 1 72 ? 15.311 -4.309 -13.810 1.00 94.94 72 ALA A N 1
ATOM 581 C CA . ALA A 1 72 ? 16.370 -5.287 -14.024 1.00 94.94 72 ALA A CA 1
ATOM 582 C C . ALA A 1 72 ? 16.242 -6.037 -15.364 1.00 94.94 72 ALA A C 1
ATOM 584 O O . ALA A 1 72 ? 17.156 -6.781 -15.722 1.00 94.94 72 ALA A O 1
ATOM 585 N N . ASP A 1 73 ? 15.130 -5.880 -16.093 1.00 95.81 73 ASP A N 1
ATOM 586 C CA . ASP A 1 73 ? 14.958 -6.492 -17.410 1.00 95.81 73 ASP A CA 1
ATOM 587 C C . ASP A 1 73 ? 15.967 -5.908 -18.408 1.00 95.81 73 ASP A C 1
ATOM 589 O O . ASP A 1 73 ? 16.184 -4.699 -18.467 1.00 95.81 73 ASP A O 1
ATOM 593 N N . THR A 1 74 ? 16.572 -6.763 -19.233 1.00 93.19 74 THR A N 1
ATOM 594 C CA . THR A 1 74 ? 17.567 -6.350 -20.236 1.00 93.19 74 THR A CA 1
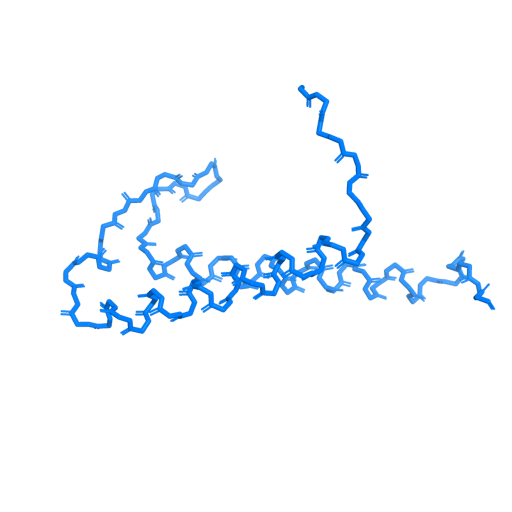ATOM 595 C C . THR A 1 74 ? 17.014 -5.388 -21.285 1.00 93.19 74 THR A C 1
ATOM 597 O O . THR A 1 74 ? 17.785 -4.681 -21.925 1.00 93.19 74 THR A O 1
ATOM 600 N N . ASN A 1 75 ? 15.694 -5.371 -21.480 1.00 94.12 75 ASN A N 1
ATOM 601 C CA . ASN A 1 75 ? 15.011 -4.473 -22.406 1.00 94.12 75 ASN A CA 1
ATOM 602 C C . ASN A 1 75 ? 14.531 -3.183 -21.730 1.00 94.12 75 ASN A C 1
ATOM 604 O O . ASN A 1 75 ? 13.894 -2.355 -22.386 1.00 94.12 75 ASN A O 1
ATOM 608 N N . TYR A 1 76 ? 14.786 -3.006 -20.430 1.00 92.62 76 TYR A N 1
ATOM 609 C CA . TYR A 1 76 ? 14.443 -1.769 -19.749 1.00 92.62 76 TYR A CA 1
ATOM 610 C C . TYR A 1 76 ? 15.260 -0.611 -20.348 1.00 92.62 76 TYR A C 1
ATOM 612 O O . TYR A 1 76 ? 16.483 -0.733 -20.462 1.00 92.62 76 TYR A O 1
ATOM 620 N N . PRO A 1 77 ? 14.626 0.510 -20.747 1.00 92.31 77 PRO A N 1
ATOM 621 C CA . PRO A 1 77 ? 15.336 1.612 -21.381 1.00 92.31 77 PRO A CA 1
ATOM 622 C C . PRO A 1 77 ? 16.466 2.136 -20.490 1.00 92.31 77 PRO A C 1
ATOM 624 O O . PRO A 1 77 ? 16.240 2.515 -19.338 1.00 92.31 77 PRO A O 1
ATOM 627 N N . SER A 1 78 ? 17.681 2.190 -21.032 1.00 78.94 78 SER A N 1
ATOM 628 C CA . SER A 1 78 ? 18.771 2.962 -20.440 1.00 78.94 78 SER A CA 1
ATOM 629 C C . SER A 1 78 ? 18.409 4.448 -20.483 1.00 78.94 78 SER A C 1
ATOM 631 O O . SER A 1 78 ? 18.008 4.945 -21.537 1.00 78.94 78 SER A O 1
ATOM 633 N N . ALA A 1 79 ? 18.507 5.110 -19.329 1.00 67.50 79 ALA A N 1
ATOM 634 C CA . ALA A 1 79 ? 18.268 6.544 -19.170 1.00 67.50 79 ALA A CA 1
ATOM 635 C C . ALA A 1 79 ? 19.288 7.397 -19.936 1.00 67.50 79 ALA A C 1
ATOM 637 O O . ALA A 1 79 ? 20.454 6.952 -20.053 1.00 67.50 79 ALA A O 1
#